Protein AF-A0A8T3SA09-F1 (afdb_monomer_lite)

Secondary structure (DSSP, 8-state):
----HHHHHHHTT--TT----HHHHHHHHHHH--SSS-PPP-

Structure (mmCIF, N/CA/C/O backbone):
data_AF-A0A8T3SA09-F1
#
_entry.id   AF-A0A8T3SA09-F1
#
loop_
_atom_site.group_PDB
_atom_site.id
_atom_site.type_symbol
_atom_site.label_atom_id
_atom_site.label_alt_id
_atom_site.label_comp_id
_atom_site.label_asym_id
_atom_site.label_entity_id
_atom_site.label_seq_id
_atom_site.pdbx_PDB_ins_code
_atom_site.Cartn_x
_atom_site.Cartn_y
_atom_site.Cartn_z
_atom_site.occupancy
_atom_site.B_iso_or_equiv
_atom_site.auth_seq_id
_atom_site.auth_comp_id
_atom_site.auth_asym_id
_atom_site.auth_atom_id
_atom_site.pdbx_PDB_model_num
ATOM 1 N N . MET A 1 1 ? -13.439 -10.604 11.508 1.00 65.56 1 MET A N 1
ATOM 2 C CA . MET A 1 1 ? -12.135 -10.195 12.088 1.00 65.56 1 MET A CA 1
ATOM 3 C C . MET A 1 1 ? -12.138 -8.700 12.385 1.00 65.56 1 MET A C 1
ATOM 5 O O . MET A 1 1 ? -12.431 -7.912 11.492 1.00 65.56 1 MET A O 1
ATOM 9 N N . LYS A 1 2 ? -11.847 -8.282 13.623 1.00 77.69 2 LYS A N 1
ATOM 10 C CA . LYS A 1 2 ? -11.864 -6.861 14.013 1.00 77.69 2 LYS A CA 1
ATOM 11 C C . LYS A 1 2 ? -10.506 -6.220 13.698 1.00 77.69 2 LYS A C 1
ATOM 13 O O . LYS A 1 2 ? -9.602 -6.255 14.519 1.00 77.69 2 LYS A O 1
ATOM 18 N N . ARG A 1 3 ? -10.355 -5.652 12.497 1.00 80.44 3 ARG A N 1
ATOM 19 C CA . ARG A 1 3 ? -9.150 -4.888 12.115 1.00 80.44 3 ARG A CA 1
ATOM 20 C C . ARG A 1 3 ? -9.192 -3.458 12.671 1.00 80.44 3 ARG A C 1
ATOM 22 O O . ARG A 1 3 ? -10.285 -2.908 12.855 1.00 80.44 3 ARG A O 1
ATOM 29 N N . SER A 1 4 ? -8.015 -2.891 12.952 1.00 86.44 4 SER A N 1
ATOM 30 C CA . SER A 1 4 ? -7.835 -1.557 13.548 1.00 86.44 4 SER A CA 1
ATOM 31 C C . SER A 1 4 ? -8.373 -0.437 12.644 1.00 86.44 4 SER A C 1
ATOM 33 O O . SER A 1 4 ? -8.587 -0.631 11.447 1.00 86.44 4 SER A O 1
ATOM 35 N N . LYS A 1 5 ? -8.600 0.757 13.209 1.00 86.94 5 LYS A N 1
ATOM 36 C CA . LYS A 1 5 ? -9.068 1.927 12.441 1.00 86.94 5 LYS A CA 1
ATOM 37 C C . LYS A 1 5 ? -8.078 2.319 11.339 1.00 86.94 5 LYS A C 1
ATOM 39 O O . LYS A 1 5 ? -8.506 2.648 10.240 1.00 86.94 5 LYS A O 1
ATOM 44 N N . ASN A 1 6 ? -6.779 2.237 11.623 1.00 86.12 6 ASN A N 1
ATOM 45 C CA . ASN A 1 6 ? -5.729 2.581 10.666 1.00 86.12 6 ASN A CA 1
ATOM 46 C C . ASN A 1 6 ? -5.734 1.631 9.471 1.00 86.12 6 ASN A C 1
ATOM 48 O O . ASN A 1 6 ? -5.704 2.106 8.345 1.00 86.12 6 ASN A O 1
ATOM 52 N N . TYR A 1 7 ? -5.899 0.323 9.710 1.00 88.12 7 TYR A N 1
ATOM 53 C CA . TYR A 1 7 ? -6.018 -0.662 8.634 1.00 88.12 7 TYR A CA 1
ATOM 54 C C . TYR A 1 7 ? -7.167 -0.330 7.677 1.00 88.12 7 TYR A C 1
ATOM 56 O O . TYR A 1 7 ? -7.009 -0.413 6.467 1.00 88.12 7 TYR A O 1
ATOM 64 N N . ARG A 1 8 ? -8.333 0.055 8.210 1.00 88.75 8 ARG A N 1
ATOM 65 C CA . ARG A 1 8 ? -9.513 0.354 7.380 1.00 88.75 8 ARG A CA 1
ATOM 66 C C . ARG A 1 8 ? -9.265 1.543 6.456 1.00 88.75 8 ARG A C 1
ATOM 68 O O . ARG A 1 8 ? -9.550 1.440 5.275 1.00 88.75 8 ARG A O 1
ATOM 75 N N . LYS A 1 9 ? -8.649 2.606 6.981 1.00 87.75 9 LYS A N 1
ATOM 76 C CA . LYS A 1 9 ? -8.310 3.801 6.198 1.00 87.75 9 LYS A CA 1
ATOM 77 C C . LYS A 1 9 ? -7.380 3.490 5.027 1.00 87.75 9 LYS A C 1
ATOM 79 O O . LYS A 1 9 ? -7.602 3.986 3.934 1.00 87.75 9 LYS A O 1
ATOM 84 N N . VAL A 1 10 ? -6.343 2.679 5.243 1.00 89.31 10 VAL A N 1
ATOM 85 C CA . VAL A 1 10 ? -5.421 2.322 4.151 1.00 89.31 10 VAL A CA 1
ATOM 86 C C . VAL A 1 10 ? -6.011 1.284 3.202 1.00 89.31 10 VAL A C 1
ATOM 88 O O . VAL A 1 10 ? -5.709 1.323 2.018 1.00 89.31 10 VAL A O 1
ATOM 91 N N . ALA A 1 11 ? -6.895 0.404 3.679 1.00 87.81 11 ALA A N 1
ATOM 92 C CA . ALA A 1 11 ? -7.586 -0.565 2.831 1.00 87.81 11 ALA A CA 1
ATOM 93 C C . ALA A 1 11 ? -8.537 0.096 1.818 1.00 87.81 11 ALA A C 1
ATOM 95 O O . ALA A 1 11 ? -8.754 -0.465 0.753 1.00 87.81 11 ALA A O 1
ATOM 96 N N . GLU A 1 12 ? -9.070 1.282 2.122 1.00 87.62 12 GLU A N 1
ATOM 97 C CA . GLU A 1 12 ? -9.869 2.081 1.179 1.00 87.62 12 GLU A CA 1
ATOM 98 C C . GLU A 1 12 ? -9.030 2.658 0.023 1.00 87.62 12 GLU A C 1
ATOM 100 O O . GLU A 1 12 ? -9.572 2.955 -1.036 1.00 87.62 12 GLU A O 1
ATOM 105 N N . LEU A 1 13 ? -7.710 2.799 0.201 1.00 86.12 13 LEU A N 1
ATOM 106 C CA . LEU A 1 13 ? -6.793 3.318 -0.824 1.00 86.12 13 LEU A CA 1
ATOM 107 C C . LEU A 1 13 ? -6.304 2.233 -1.796 1.00 86.12 13 LEU A C 1
ATOM 109 O O . LEU A 1 13 ? -5.725 2.554 -2.834 1.00 86.12 13 LEU A O 1
ATOM 113 N N . VAL A 1 14 ? -6.496 0.957 -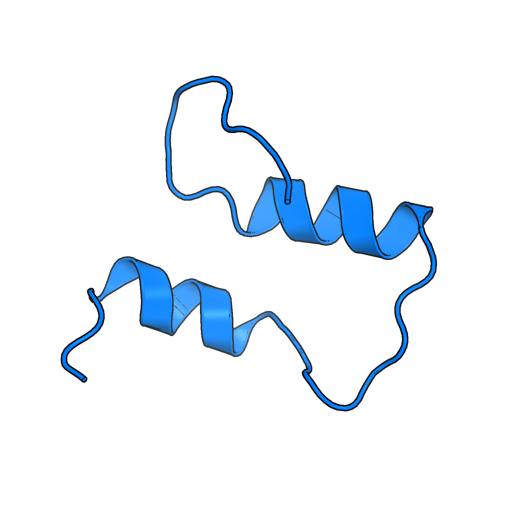1.452 1.00 89.12 14 VAL A N 1
ATOM 114 C CA . VAL A 1 14 ? -6.024 -0.190 -2.233 1.00 89.12 14 VAL A CA 1
ATOM 115 C C . VAL A 1 14 ? -7.192 -0.788 -3.010 1.00 89.12 14 VAL A C 1
ATOM 117 O O . VAL A 1 14 ? -8.152 -1.283 -2.423 1.00 89.12 14 VAL A O 1
ATOM 120 N N . ASP A 1 15 ? -7.084 -0.802 -4.336 1.00 89.88 15 ASP A N 1
ATOM 121 C CA . ASP A 1 15 ? -8.036 -1.497 -5.198 1.00 89.88 15 ASP A CA 1
ATOM 122 C C . ASP A 1 15 ? -7.606 -2.958 -5.371 1.00 89.88 15 ASP A C 1
ATOM 124 O O . ASP A 1 15 ? -6.594 -3.259 -6.000 1.00 89.88 15 ASP A O 1
ATOM 128 N N . GLN A 1 16 ? -8.390 -3.881 -4.814 1.00 87.44 16 GLN A N 1
ATOM 129 C CA . GLN A 1 16 ? -8.107 -5.319 -4.876 1.00 87.44 16 GLN A CA 1
ATOM 130 C C . GLN A 1 16 ? -8.341 -5.927 -6.266 1.00 87.44 16 GLN A C 1
ATOM 132 O O . GLN A 1 16 ? -7.876 -7.033 -6.530 1.00 87.44 16 GLN A O 1
ATOM 137 N N . SER A 1 17 ? -9.075 -5.240 -7.143 1.00 89.50 17 SER A N 1
ATOM 138 C CA . SER A 1 17 ? -9.376 -5.716 -8.497 1.00 89.50 17 SER A CA 1
ATOM 139 C C . SER A 1 17 ? -8.327 -5.293 -9.527 1.00 89.50 17 SER A C 1
ATOM 141 O O . SER A 1 17 ? -8.285 -5.834 -10.635 1.00 89.50 17 SER A O 1
ATOM 143 N N . ARG A 1 18 ? -7.455 -4.344 -9.165 1.00 90.12 18 ARG A N 1
ATOM 144 C CA . ARG A 1 18 ? -6.446 -3.780 -10.055 1.00 90.12 18 ARG A CA 1
ATOM 145 C C . ARG A 1 18 ? -5.116 -4.523 -9.942 1.00 90.12 18 ARG A C 1
ATOM 147 O O . ARG A 1 18 ? -4.556 -4.687 -8.863 1.00 90.12 18 ARG A O 1
ATOM 154 N N . LEU A 1 19 ? -4.553 -4.883 -11.094 1.00 91.25 19 LEU A N 1
ATOM 155 C CA . LEU A 1 19 ? -3.160 -5.314 -11.198 1.00 91.25 19 LEU A CA 1
ATOM 156 C C . LEU A 1 19 ? -2.258 -4.079 -11.255 1.00 91.25 19 LEU A C 1
ATOM 158 O O . LEU A 1 19 ? -2.258 -3.334 -12.236 1.00 91.25 19 LEU A O 1
ATOM 162 N N . TYR A 1 20 ? -1.508 -3.850 -10.183 1.00 90.19 20 TYR A N 1
ATOM 163 C CA . TYR A 1 20 ? -0.521 -2.779 -10.114 1.00 90.19 20 TYR A CA 1
ATOM 164 C C . TYR A 1 20 ? 0.795 -3.219 -10.752 1.00 90.19 20 TYR A C 1
ATOM 166 O O . TYR A 1 20 ? 1.250 -4.348 -10.557 1.00 90.19 20 TYR A O 1
ATOM 174 N N . SER A 1 21 ? 1.446 -2.308 -11.472 1.00 93.88 21 SER A N 1
ATOM 175 C CA . SER A 1 21 ? 2.839 -2.519 -11.871 1.00 93.88 21 SER A CA 1
ATOM 176 C C . SER A 1 21 ? 3.768 -2.468 -10.643 1.00 93.88 21 SER A C 1
ATOM 178 O O . SER A 1 21 ? 3.423 -1.831 -9.645 1.00 93.88 21 SER A O 1
ATOM 180 N N . PRO A 1 22 ? 4.978 -3.059 -10.688 1.00 91.88 22 PRO A N 1
ATOM 181 C CA . PRO A 1 22 ? 5.898 -3.054 -9.542 1.00 91.88 22 PRO A CA 1
ATOM 182 C C . PRO A 1 22 ? 6.224 -1.647 -9.000 1.00 91.88 22 PRO A C 1
ATOM 184 O O . PRO A 1 22 ? 6.334 -1.427 -7.791 1.00 91.88 22 PRO A O 1
ATOM 187 N N . VAL A 1 23 ? 6.326 -0.654 -9.889 1.00 92.44 23 VAL A N 1
ATOM 188 C CA . VAL A 1 23 ? 6.592 0.746 -9.512 1.00 92.44 23 VAL A CA 1
ATOM 189 C C . VAL A 1 23 ? 5.385 1.377 -8.817 1.00 92.44 23 VAL A C 1
ATOM 191 O O . VAL A 1 23 ? 5.541 2.128 -7.857 1.00 92.44 23 VAL A O 1
ATOM 194 N N . GLU A 1 24 ? 4.171 1.076 -9.269 1.00 89.69 24 GLU A N 1
ATOM 195 C CA . GLU A 1 24 ? 2.956 1.557 -8.608 1.00 89.69 24 GLU A CA 1
ATOM 196 C C . GLU A 1 24 ? 2.738 0.862 -7.262 1.00 89.69 24 GLU A C 1
ATOM 198 O O . GLU A 1 24 ? 2.423 1.535 -6.282 1.00 89.69 24 GLU A O 1
ATOM 203 N N . ALA A 1 25 ? 2.983 -0.448 -7.189 1.00 90.31 25 ALA A N 1
ATOM 204 C CA . ALA A 1 25 ? 2.857 -1.232 -5.966 1.00 90.31 25 ALA A CA 1
ATOM 205 C C . ALA A 1 25 ? 3.813 -0.737 -4.867 1.00 90.31 25 ALA A C 1
ATOM 207 O O . ALA A 1 25 ? 3.390 -0.527 -3.734 1.00 90.31 25 ALA A O 1
ATOM 208 N N . SER A 1 26 ? 5.077 -0.453 -5.200 1.00 90.88 26 SER A N 1
ATOM 209 C CA . SER A 1 26 ? 6.045 0.099 -4.234 1.00 90.88 26 SER A CA 1
ATOM 210 C C . SER A 1 26 ? 5.655 1.492 -3.720 1.00 90.88 26 SER A C 1
ATOM 212 O O . SER A 1 26 ? 5.795 1.788 -2.530 1.00 90.88 26 SER A O 1
ATOM 214 N N . ARG A 1 27 ? 5.106 2.352 -4.589 1.00 90.50 27 ARG A N 1
ATOM 215 C CA . ARG A 1 27 ? 4.570 3.665 -4.189 1.00 90.50 27 ARG A CA 1
ATOM 216 C C . ARG A 1 27 ? 3.344 3.532 -3.293 1.00 90.50 27 ARG A C 1
ATOM 218 O O . ARG A 1 27 ? 3.207 4.314 -2.353 1.00 90.50 27 ARG A O 1
ATOM 225 N N . LEU A 1 28 ? 2.469 2.575 -3.591 1.00 90.25 28 LEU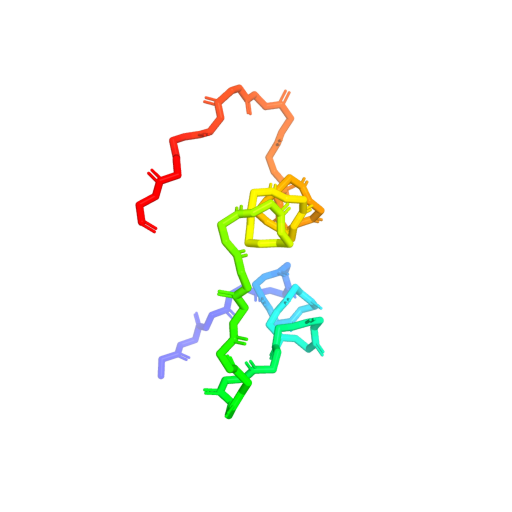 A N 1
ATOM 226 C CA . LEU A 1 28 ? 1.284 2.286 -2.793 1.00 90.25 28 LEU A CA 1
ATOM 227 C C . LEU A 1 28 ? 1.683 1.763 -1.409 1.00 90.25 28 LEU A C 1
ATOM 229 O O . LEU A 1 28 ? 1.238 2.325 -0.414 1.00 90.25 28 LEU A O 1
ATOM 233 N 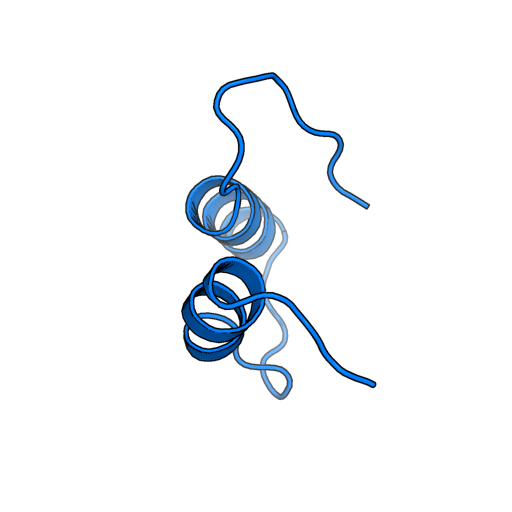N . ALA A 1 29 ? 2.611 0.803 -1.340 1.00 90.06 29 ALA A N 1
ATOM 234 C CA . ALA A 1 29 ? 3.132 0.249 -0.090 1.00 90.06 29 ALA A CA 1
ATOM 235 C C . ALA A 1 29 ? 3.678 1.340 0.847 1.00 90.06 29 ALA A C 1
ATOM 237 O O . ALA A 1 29 ? 3.369 1.360 2.040 1.00 90.06 29 ALA A O 1
ATOM 238 N N . LYS A 1 30 ? 4.416 2.313 0.293 1.00 87.56 30 LYS A N 1
ATOM 239 C CA . LYS A 1 30 ? 4.929 3.459 1.057 1.00 87.56 30 LYS A CA 1
ATOM 240 C C . LYS A 1 30 ? 3.815 4.363 1.597 1.00 87.56 30 LYS A C 1
ATOM 242 O O . LYS A 1 30 ? 3.928 4.851 2.716 1.00 87.56 30 LYS A O 1
ATOM 247 N N . GLN A 1 31 ? 2.749 4.585 0.828 1.00 87.31 31 GLN A N 1
ATOM 248 C CA . GLN A 1 31 ? 1.604 5.405 1.250 1.00 87.31 31 GLN A CA 1
ATOM 249 C C . GLN A 1 31 ? 0.726 4.702 2.287 1.00 87.31 31 GLN A C 1
ATOM 251 O O . GLN A 1 31 ? 0.146 5.355 3.152 1.00 87.31 31 GLN A O 1
ATOM 256 N N . THR A 1 32 ? 0.639 3.374 2.224 1.00 90.75 32 THR A N 1
ATOM 257 C CA . THR A 1 32 ? -0.142 2.571 3.169 1.00 90.75 32 THR A CA 1
ATOM 258 C C . THR A 1 32 ? 0.624 2.223 4.447 1.00 90.75 32 THR A C 1
ATOM 260 O O . THR A 1 32 ? 0.037 1.650 5.365 1.00 90.75 32 THR A O 1
ATOM 263 N N . SER A 1 33 ? 1.915 2.565 4.541 1.00 88.56 33 SER A N 1
ATOM 264 C CA . SER A 1 33 ? 2.699 2.369 5.761 1.00 88.56 33 SER A CA 1
ATOM 265 C C . SER A 1 33 ? 2.228 3.333 6.848 1.00 88.56 33 SER A C 1
ATOM 267 O O . SER A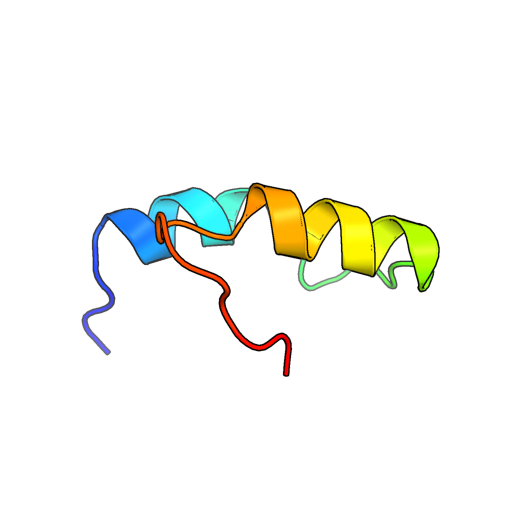 1 33 ? 2.506 4.530 6.834 1.00 88.56 33 SER A O 1
ATOM 269 N N . THR A 1 34 ? 1.471 2.802 7.807 1.00 85.81 34 THR A N 1
ATOM 270 C CA . THR A 1 34 ? 0.951 3.586 8.941 1.00 85.81 34 THR A CA 1
ATOM 271 C C . THR A 1 34 ? 1.941 3.699 10.103 1.00 85.81 34 THR A C 1
ATOM 273 O O . THR A 1 34 ? 1.619 4.294 11.131 1.00 85.81 34 THR A O 1
ATOM 276 N N . THR A 1 35 ? 3.117 3.091 9.966 1.00 86.94 35 THR A N 1
ATOM 277 C CA . THR A 1 35 ? 4.163 3.006 10.988 1.00 86.94 35 THR A CA 1
ATOM 278 C C . THR A 1 35 ? 5.304 3.961 10.669 1.00 86.94 35 THR A C 1
ATOM 280 O O . THR A 1 35 ? 5.685 4.130 9.517 1.00 86.94 35 THR A O 1
ATOM 283 N N . SER A 1 36 ? 5.865 4.589 11.702 1.00 82.12 36 SER A N 1
ATOM 284 C CA . SER A 1 36 ? 6.927 5.597 11.561 1.00 82.12 36 SER A CA 1
ATOM 285 C C . SER A 1 36 ? 8.341 5.011 11.458 1.00 82.12 36 SER A C 1
ATOM 287 O O . SER A 1 36 ? 9.305 5.766 11.402 1.00 82.12 36 SER A O 1
ATOM 289 N N . TRP A 1 37 ? 8.471 3.685 11.473 1.00 83.31 37 TRP A N 1
ATOM 290 C CA . TRP A 1 37 ? 9.732 2.954 11.347 1.00 83.31 37 TRP A CA 1
ATOM 291 C C . TRP A 1 37 ? 9.784 2.183 10.027 1.00 83.31 37 TRP A C 1
ATOM 293 O O . TRP A 1 37 ? 8.765 2.040 9.348 1.00 83.31 37 TRP A O 1
ATOM 303 N N . ASP A 1 38 ? 10.974 1.691 9.677 1.00 84.88 38 ASP 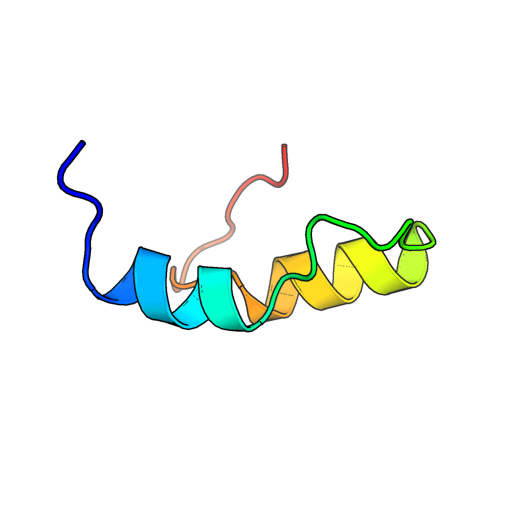A N 1
ATOM 304 C CA . ASP A 1 38 ? 11.197 0.933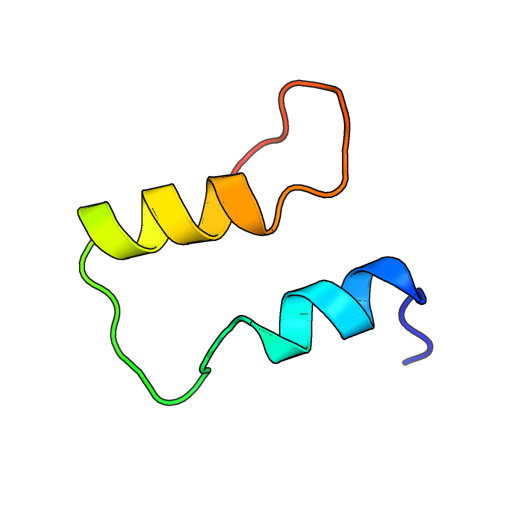 8.447 1.00 84.88 38 ASP A CA 1
ATOM 305 C C . ASP A 1 38 ? 10.439 -0.400 8.504 1.00 84.88 38 ASP A C 1
ATOM 307 O O . ASP A 1 38 ? 10.778 -1.303 9.271 1.00 84.88 38 ASP A O 1
ATOM 311 N N . ALA A 1 39 ? 9.327 -0.463 7.775 1.00 86.38 39 ALA A N 1
ATOM 312 C CA . ALA A 1 39 ? 8.406 -1.586 7.777 1.00 86.38 39 ALA A CA 1
ATOM 313 C C . ALA A 1 39 ? 8.676 -2.480 6.568 1.00 86.38 39 ALA A C 1
ATOM 315 O O . ALA A 1 39 ? 8.798 -2.003 5.441 1.00 86.38 39 ALA A O 1
ATOM 316 N N . THR A 1 40 ? 8.728 -3.788 6.805 1.00 88.88 40 THR A N 1
ATOM 317 C CA . THR A 1 40 ? 8.912 -4.785 5.750 1.00 88.88 40 THR A CA 1
ATOM 318 C C . THR A 1 40 ? 7.690 -4.830 4.831 1.00 88.88 40 THR A C 1
ATOM 320 O O . THR A 1 40 ? 6.551 -4.803 5.298 1.00 88.88 40 THR A O 1
ATOM 323 N N . VAL A 1 41 ? 7.938 -4.889 3.521 1.00 87.31 41 VAL A N 1
ATOM 324 C CA . VAL A 1 41 ? 6.910 -5.091 2.491 1.00 87.31 41 VAL A CA 1
ATOM 325 C C . VAL A 1 41 ? 6.863 -6.585 2.159 1.00 87.31 41 VAL A C 1
ATOM 327 O O . VAL A 1 41 ? 7.897 -7.142 1.791 1.00 87.31 41 VAL A O 1
ATOM 330 N N . GLU A 1 42 ? 5.687 -7.205 2.299 1.00 77.62 42 GLU A N 1
ATOM 331 C CA . GLU A 1 42 ? 5.393 -8.619 1.986 1.00 77.62 42 GLU A CA 1
ATOM 332 C C . GLU A 1 42 ? 4.301 -8.746 0.917 1.00 77.62 42 GLU A C 1
ATOM 334 O O . GLU A 1 42 ? 3.402 -7.868 0.883 1.00 77.62 42 GLU A O 1
#

Radius of gyration: 11.1 Å; chains: 1; bounding box: 23×16×26 Å

pLDDT: mean 87.23, std 4.82, range [65.56, 93.88]

Foldseek 3Di:
DDDDPLQVVLVVVDDPVDDDDPVRVVVSVVVSPPDPDDDDDD

Sequence (42 aa):
MKRSKNYRKVAELVDQSRLYSPVEASRLAKQTSTTSWDATVE